Protein AF-A0A6I9VTS1-F1 (afdb_monomer)

Sequence (132 aa):
MRKPRCGVKDISSDLDKSPRKWAKNVLRVTEVAFEMWAANSSLTFEHDSMNPDIVISFRKGFHTFVDPRHRGSQICPSLLDGPGNVLAHAFLPSSEVSEVHVDNAEKWHIELTANPNDTIHLLHTLTHEITR

Foldseek 3Di:
DDAADAQDDDWDDDDDDDADDDDPLQVVLLVVLQVVVVVVDVDDDDDDPPADLEAEGEDAFWYFDDDPQDDDGSTDTTTDDAEGYHAWAWDDRDVGRIYIYGHPNAQEDSHPDDDDPRHDDVSVVSNVRVHD

pLDDT: mean 83.58, std 16.23, range [31.86, 96.88]

Structure (mmCIF, N/CA/C/O backbone):
data_AF-A0A6I9VTS1-F1
#
_entry.id   AF-A0A6I9VTS1-F1
#
loop_
_atom_site.group_PDB
_atom_site.id
_atom_site.type_symbol
_atom_site.label_atom_id
_atom_site.label_alt_id
_atom_site.label_comp_id
_atom_site.label_asym_id
_atom_site.label_entity_id
_atom_site.label_seq_id
_atom_site.pdbx_PDB_ins_code
_atom_site.Cartn_x
_atom_site.Cartn_y
_atom_site.Cartn_z
_atom_site.occupancy
_atom_site.B_iso_or_equiv
_atom_site.auth_seq_id
_atom_site.auth_comp_id
_atom_site.auth_asym_id
_atom_site.auth_atom_id
_atom_site.pdbx_PDB_model_num
ATOM 1 N N . MET A 1 1 ? -17.451 12.889 9.902 1.00 45.91 1 MET A N 1
ATOM 2 C CA . MET A 1 1 ? -16.086 12.674 9.362 1.00 45.91 1 MET A CA 1
ATOM 3 C C . MET A 1 1 ? -16.215 12.355 7.874 1.00 45.91 1 MET A C 1
ATOM 5 O O . MET A 1 1 ? -17.295 11.927 7.477 1.00 45.91 1 MET A O 1
ATOM 9 N N . ARG A 1 2 ? -15.192 12.597 7.042 1.00 61.47 2 ARG A N 1
ATOM 10 C CA . ARG A 1 2 ? -15.191 12.110 5.645 1.00 61.47 2 ARG A CA 1
ATOM 11 C C . ARG A 1 2 ? -14.849 10.612 5.635 1.00 61.47 2 ARG A C 1
ATOM 13 O O . ARG A 1 2 ? -14.257 10.132 6.597 1.00 61.47 2 ARG A O 1
ATOM 20 N N . LYS A 1 3 ? -15.264 9.874 4.599 1.00 73.12 3 LYS A N 1
ATOM 21 C CA . LYS A 1 3 ? -14.880 8.460 4.446 1.00 73.12 3 LYS A CA 1
ATOM 22 C C . LYS A 1 3 ? -13.412 8.362 3.988 1.00 73.12 3 LYS A C 1
ATOM 24 O O . LYS A 1 3 ? -13.035 9.178 3.145 1.00 73.12 3 LYS A O 1
ATOM 29 N N . PRO A 1 4 ? -12.640 7.374 4.476 1.00 77.38 4 PRO A N 1
ATOM 30 C CA . PRO A 1 4 ? -11.323 7.044 3.933 1.00 77.38 4 PRO A CA 1
ATOM 31 C C . PRO A 1 4 ? -11.345 6.762 2.428 1.00 77.38 4 PRO A C 1
ATOM 33 O O . PRO A 1 4 ? -12.362 6.301 1.896 1.00 77.38 4 PRO A O 1
ATOM 36 N N . ARG A 1 5 ? -10.229 7.028 1.739 1.00 80.81 5 ARG A N 1
ATOM 37 C CA . ARG A 1 5 ? -10.079 6.828 0.288 1.00 80.81 5 ARG A CA 1
ATOM 38 C C . ARG A 1 5 ? -8.633 6.523 -0.132 1.00 80.81 5 ARG A C 1
ATOM 40 O O . ARG A 1 5 ? -7.684 6.694 0.627 1.00 80.81 5 ARG A O 1
ATOM 47 N N . CYS A 1 6 ? -8.493 6.117 -1.393 1.00 75.19 6 CYS A N 1
ATOM 48 C CA . CYS A 1 6 ? -7.226 6.020 -2.119 1.00 75.19 6 CYS A CA 1
ATOM 49 C C . CYS A 1 6 ? -6.470 7.369 -2.146 1.00 75.19 6 CYS A C 1
ATOM 51 O O . CYS A 1 6 ? -7.063 8.451 -2.275 1.00 75.19 6 CYS A O 1
ATOM 53 N N . GLY A 1 7 ? -5.148 7.280 -2.038 1.00 61.50 7 GLY A N 1
ATOM 54 C CA . GLY A 1 7 ? -4.178 8.361 -1.886 1.00 61.50 7 GLY A CA 1
ATOM 55 C C . GLY A 1 7 ? -3.651 8.980 -3.167 1.00 61.50 7 GLY A C 1
ATOM 56 O O . GLY A 1 7 ? -2.880 9.929 -3.085 1.00 61.50 7 GLY A O 1
ATOM 57 N N . VAL A 1 8 ? -4.065 8.494 -4.340 1.00 64.12 8 VAL A N 1
ATOM 58 C CA . VAL A 1 8 ? -3.702 9.128 -5.615 1.00 64.12 8 VAL A CA 1
ATOM 59 C C . VAL A 1 8 ? -4.177 10.589 -5.607 1.00 64.12 8 VAL A C 1
ATOM 61 O O . VAL A 1 8 ? -5.370 10.870 -5.421 1.00 64.12 8 VAL A O 1
ATOM 64 N N . LYS A 1 9 ? -3.213 11.506 -5.752 1.00 54.78 9 LYS A N 1
ATOM 65 C CA . LYS A 1 9 ? -3.362 12.965 -5.663 1.00 54.78 9 LYS A CA 1
ATOM 66 C C . LYS A 1 9 ? -2.895 13.649 -6.938 1.00 54.78 9 LYS A C 1
ATOM 68 O O . LYS A 1 9 ? -1.889 13.261 -7.526 1.00 54.78 9 LYS A O 1
ATOM 73 N N . ASP A 1 10 ? -3.511 14.787 -7.213 1.00 35.22 10 ASP A N 1
ATOM 74 C CA . ASP A 1 10 ? -2.900 15.847 -8.001 1.00 35.22 10 ASP A CA 1
ATOM 75 C C . ASP A 1 10 ? -1.892 16.637 -7.118 1.00 35.22 10 ASP A C 1
ATOM 77 O O . ASP A 1 10 ? -2.271 17.599 -6.457 1.00 35.22 10 ASP A O 1
ATOM 81 N N . ILE A 1 11 ? -0.608 16.227 -7.141 1.00 34.09 11 ILE A N 1
ATOM 82 C CA . ILE A 1 11 ? 0.621 17.035 -6.866 1.00 34.09 11 ILE A CA 1
ATOM 83 C C . ILE A 1 11 ? 1.050 17.340 -5.377 1.00 34.09 11 ILE A C 1
ATOM 85 O O . ILE A 1 11 ? 0.328 17.997 -4.634 1.00 34.09 11 ILE A O 1
ATOM 89 N N . SER A 1 12 ? 2.317 16.989 -5.019 1.00 31.86 12 SER A N 1
ATOM 90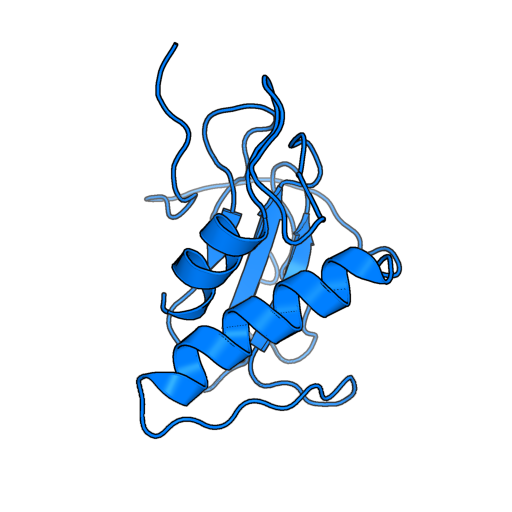 C CA . SER A 1 12 ? 3.222 17.457 -3.898 1.00 31.86 12 SER A CA 1
ATOM 91 C C . SER A 1 12 ? 2.941 17.113 -2.399 1.00 31.86 12 SER A C 1
ATOM 93 O O . SER A 1 12 ? 1.784 16.935 -2.027 1.00 31.86 12 SER A O 1
ATOM 95 N N . SER A 1 13 ? 3.899 17.152 -1.426 1.00 35.72 13 SER A N 1
ATOM 96 C CA . SER A 1 13 ? 5.350 16.762 -1.311 1.00 35.72 13 SER A CA 1
ATOM 97 C C . SER A 1 13 ? 5.898 16.795 0.174 1.00 35.72 13 SER A C 1
ATOM 99 O O . SER A 1 13 ? 5.212 17.312 1.051 1.00 35.72 13 SER A O 1
ATOM 101 N N . ASP A 1 14 ? 7.110 16.234 0.423 1.00 41.28 14 ASP A N 1
ATOM 102 C CA . ASP A 1 14 ? 8.106 16.313 1.553 1.00 41.28 14 ASP A CA 1
ATOM 103 C C . ASP A 1 14 ? 7.869 15.678 2.978 1.00 41.28 14 ASP A C 1
ATOM 105 O O . ASP A 1 14 ? 6.792 15.840 3.543 1.00 41.28 14 ASP A O 1
ATOM 109 N N . LEU A 1 15 ? 8.810 14.990 3.702 1.00 42.59 15 LEU A N 1
ATOM 110 C CA . LEU A 1 15 ? 10.075 14.257 3.354 1.00 42.59 15 LEU A CA 1
ATOM 111 C C . LEU A 1 15 ? 10.633 13.219 4.431 1.00 42.59 15 LEU A C 1
ATOM 113 O O . LEU A 1 15 ? 11.421 13.651 5.268 1.00 42.59 15 LEU A O 1
ATOM 117 N N . ASP A 1 16 ? 10.371 11.874 4.418 1.00 42.38 16 ASP A N 1
ATOM 118 C CA . ASP A 1 16 ? 11.207 10.836 5.152 1.00 42.38 16 ASP A CA 1
ATOM 119 C C . ASP A 1 16 ? 11.099 9.323 4.694 1.00 42.38 16 ASP A C 1
ATOM 121 O O . ASP A 1 16 ? 10.743 9.031 3.556 1.00 42.38 16 ASP A O 1
ATOM 125 N N . LYS A 1 17 ? 11.521 8.331 5.513 1.00 42.50 17 LYS A N 1
ATOM 126 C CA . LYS A 1 17 ? 11.774 6.888 5.203 1.00 42.50 17 LYS A CA 1
ATOM 127 C C . LYS A 1 17 ? 11.155 5.976 6.312 1.00 42.50 17 LYS A C 1
ATOM 129 O O . LYS A 1 17 ? 10.349 6.456 7.096 1.00 42.50 17 LYS A O 1
ATOM 134 N N . SER A 1 18 ? 11.372 4.660 6.507 1.00 41.78 18 SER A N 1
ATOM 135 C CA . SER A 1 18 ? 12.190 3.571 5.918 1.00 41.78 18 SER A CA 1
ATOM 136 C C . SER A 1 18 ? 11.538 2.186 6.256 1.00 41.78 18 SER A C 1
ATOM 138 O O . SER A 1 18 ? 10.734 2.149 7.195 1.00 41.78 18 SER A O 1
ATOM 140 N N . PRO A 1 19 ? 11.816 1.046 5.570 1.00 45.59 19 PRO A N 1
ATOM 141 C CA . PRO A 1 19 ? 11.043 -0.204 5.737 1.00 45.59 19 PRO A CA 1
ATOM 142 C C . PRO A 1 19 ? 11.329 -1.014 7.020 1.00 45.59 19 PRO A C 1
ATOM 144 O O . PRO A 1 19 ? 12.440 -1.012 7.546 1.00 45.59 19 PRO A O 1
ATOM 147 N N . ARG A 1 20 ? 10.337 -1.794 7.481 1.00 52.50 20 ARG A N 1
ATOM 148 C CA . ARG A 1 20 ? 10.481 -2.838 8.522 1.00 52.50 20 ARG A CA 1
ATOM 149 C C . ARG A 1 20 ? 10.042 -4.200 7.977 1.00 52.50 20 ARG A C 1
ATOM 151 O O . ARG A 1 20 ? 9.273 -4.267 7.023 1.00 52.50 20 ARG A O 1
ATOM 158 N N . LYS A 1 21 ? 10.508 -5.285 8.604 1.00 53.38 21 LYS A N 1
ATOM 159 C CA . LYS A 1 21 ? 10.127 -6.663 8.249 1.00 53.38 21 LYS A CA 1
ATOM 160 C C . LYS A 1 21 ? 8.624 -6.887 8.467 1.00 53.38 21 LYS A C 1
ATOM 162 O O . LYS A 1 21 ? 8.101 -6.540 9.523 1.00 53.38 21 LYS A O 1
ATOM 167 N N . TRP A 1 22 ? 7.960 -7.483 7.479 1.00 59.34 22 TRP A N 1
ATOM 168 C CA . TRP A 1 22 ? 6.521 -7.751 7.494 1.00 59.34 22 TRP A CA 1
ATOM 169 C C . TRP A 1 22 ? 6.149 -8.799 8.555 1.00 59.34 22 TRP A C 1
ATOM 171 O O . TRP A 1 22 ? 6.891 -9.758 8.786 1.00 59.34 22 TRP A O 1
ATOM 181 N N . ALA A 1 23 ? 4.988 -8.631 9.195 1.00 73.44 23 ALA A N 1
ATOM 182 C CA . ALA A 1 23 ? 4.405 -9.656 10.059 1.00 73.44 23 ALA A CA 1
ATOM 183 C C . ALA A 1 23 ? 3.655 -10.705 9.214 1.00 73.44 23 ALA A C 1
ATOM 185 O O . ALA A 1 23 ? 3.101 -10.381 8.166 1.00 73.44 23 ALA A O 1
ATOM 186 N N . LYS A 1 24 ? 3.633 -11.967 9.670 1.00 73.44 24 LYS A N 1
ATOM 187 C CA . LYS A 1 24 ? 3.145 -13.118 8.878 1.00 73.44 24 LYS A CA 1
ATOM 188 C C . LYS A 1 24 ? 1.732 -12.930 8.317 1.00 73.44 24 LYS A C 1
ATOM 190 O O . LYS A 1 24 ? 1.502 -13.207 7.148 1.00 73.44 24 LYS A O 1
ATOM 195 N N . ASN A 1 25 ? 0.811 -12.431 9.136 1.00 83.00 25 ASN A N 1
ATOM 196 C CA . ASN A 1 25 ? -0.600 -12.290 8.766 1.00 83.00 25 ASN A CA 1
ATOM 197 C C . ASN A 1 25 ? -0.769 -11.249 7.644 1.00 83.00 25 ASN A C 1
ATOM 199 O O . ASN A 1 25 ? -1.602 -11.412 6.762 1.00 83.00 25 ASN A O 1
ATOM 203 N N . VAL A 1 26 ? 0.113 -10.245 7.607 1.00 86.88 26 VAL 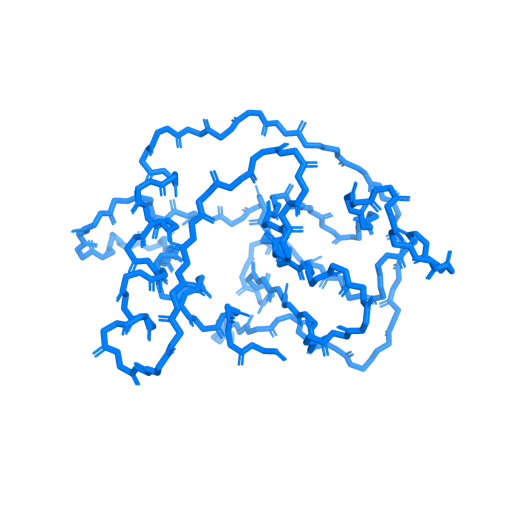A N 1
ATOM 204 C CA . VAL A 1 26 ? 0.161 -9.216 6.561 1.00 86.88 26 VAL A CA 1
ATOM 205 C C . VAL A 1 26 ? 0.594 -9.812 5.219 1.00 86.88 26 VAL A C 1
ATOM 207 O O . VAL A 1 26 ? -0.040 -9.523 4.211 1.00 86.88 26 VAL A O 1
ATOM 210 N N . LEU A 1 27 ? 1.600 -10.701 5.209 1.00 88.75 27 LEU A N 1
ATOM 211 C CA . LEU A 1 27 ? 1.967 -11.463 4.005 1.00 88.75 27 LEU A CA 1
ATOM 212 C C . LEU A 1 27 ? 0.788 -12.317 3.523 1.00 88.75 27 LEU A C 1
ATOM 214 O O . LEU A 1 27 ? 0.447 -12.258 2.347 1.00 88.75 27 LEU A O 1
ATOM 218 N N . ARG A 1 28 ? 0.091 -13.022 4.428 1.00 92.56 28 ARG A N 1
ATOM 219 C CA . ARG A 1 28 ? -1.071 -13.840 4.041 1.00 92.56 28 ARG A CA 1
ATOM 220 C C . ARG A 1 28 ? -2.253 -13.007 3.523 1.00 92.56 28 ARG A C 1
ATOM 222 O O . ARG A 1 28 ? -2.982 -13.465 2.648 1.00 92.56 28 ARG A O 1
ATOM 229 N N . VAL A 1 29 ? -2.439 -11.783 4.017 1.00 94.56 29 VAL A N 1
ATOM 230 C CA . VAL A 1 29 ? -3.415 -10.826 3.465 1.00 94.56 29 VAL A CA 1
ATOM 231 C C . VAL A 1 29 ? -3.005 -10.353 2.066 1.00 94.56 29 VAL A C 1
ATOM 233 O O . VAL A 1 29 ? -3.860 -10.286 1.186 1.00 94.56 29 VAL A O 1
ATOM 236 N N . THR A 1 30 ? -1.719 -10.078 1.831 1.00 93.94 30 THR A N 1
ATOM 237 C CA . THR A 1 30 ? -1.187 -9.755 0.497 1.00 93.94 30 THR A CA 1
ATOM 238 C C . THR A 1 30 ? -1.347 -10.920 -0.483 1.00 93.94 30 THR A C 1
ATOM 240 O O . THR A 1 30 ? -1.822 -10.702 -1.593 1.00 93.94 30 THR A O 1
ATOM 243 N N . GLU A 1 31 ? -1.025 -12.150 -0.072 1.00 95.00 31 GLU A N 1
ATOM 244 C CA . GLU A 1 31 ? -1.246 -13.369 -0.866 1.00 95.00 31 GLU A CA 1
ATOM 245 C C . GLU A 1 31 ? -2.709 -13.471 -1.313 1.00 95.00 31 GLU A C 1
ATOM 247 O O . GLU A 1 31 ? -2.972 -13.560 -2.508 1.00 95.00 31 GLU A O 1
ATOM 252 N N . VAL A 1 32 ? -3.672 -13.358 -0.388 1.00 96.69 32 VAL A N 1
ATOM 253 C CA . VAL A 1 32 ? -5.107 -13.432 -0.724 1.00 96.69 32 VAL A CA 1
ATOM 254 C C . VAL A 1 32 ? -5.557 -12.279 -1.634 1.00 96.69 32 VAL A C 1
ATOM 256 O O . VAL A 1 32 ? -6.401 -12.486 -2.506 1.00 96.69 32 VAL A O 1
ATOM 259 N N . ALA A 1 33 ? -4.980 -11.080 -1.495 1.00 96.38 33 ALA A N 1
ATOM 260 C CA . ALA A 1 33 ? -5.273 -9.961 -2.392 1.00 96.38 33 ALA A CA 1
ATOM 261 C C . ALA A 1 33 ? -4.844 -10.247 -3.846 1.00 96.38 33 ALA A C 1
ATOM 263 O O . ALA A 1 33 ? -5.568 -9.886 -4.774 1.00 96.38 33 ALA A O 1
ATOM 264 N N . PHE A 1 34 ? -3.716 -10.939 -4.048 1.00 96.25 34 PHE A N 1
ATOM 265 C CA . PHE A 1 34 ? -3.269 -11.406 -5.365 1.00 96.25 34 PHE A CA 1
ATOM 266 C C . PHE A 1 34 ? -4.022 -12.659 -5.848 1.00 96.25 34 PHE A C 1
ATOM 268 O O . PHE A 1 34 ? -4.371 -12.728 -7.027 1.00 96.25 34 PHE A O 1
ATOM 275 N N . GLU A 1 35 ? -4.345 -13.615 -4.965 1.00 96.50 35 GLU A N 1
ATOM 276 C CA . GLU A 1 35 ? -5.186 -14.788 -5.277 1.00 96.50 35 GLU A CA 1
ATOM 277 C C . GLU A 1 35 ? -6.541 -14.351 -5.867 1.00 96.50 35 GLU A C 1
ATOM 279 O O . GLU A 1 35 ? -6.996 -14.920 -6.861 1.00 96.50 35 GLU A O 1
ATOM 284 N N . MET A 1 36 ? -7.157 -13.295 -5.315 1.00 95.75 36 MET A N 1
ATOM 285 C CA . MET A 1 36 ? -8.399 -12.710 -5.842 1.00 95.75 36 MET A CA 1
ATOM 286 C C . MET A 1 36 ? -8.263 -12.210 -7.287 1.00 95.75 36 MET A C 1
ATOM 288 O O . MET A 1 36 ? -9.184 -12.406 -8.082 1.00 95.75 36 MET A O 1
ATOM 292 N N . TRP A 1 37 ? -7.136 -11.592 -7.647 1.00 95.38 37 TRP A N 1
ATOM 293 C CA . TRP A 1 37 ? -6.909 -11.089 -9.004 1.00 95.38 37 TRP A CA 1
ATOM 294 C C . TRP A 1 37 ? -6.518 -12.190 -9.989 1.00 95.38 37 TRP A C 1
ATOM 296 O O . TRP A 1 37 ? -7.018 -12.190 -11.115 1.00 95.38 37 TRP A O 1
ATOM 306 N N . ALA A 1 38 ? -5.710 -13.168 -9.573 1.00 96.19 38 ALA A N 1
ATOM 307 C CA . ALA A 1 38 ? -5.397 -14.339 -10.392 1.00 96.19 38 ALA A CA 1
ATOM 308 C C . ALA A 1 38 ? -6.660 -15.155 -10.723 1.00 96.19 38 ALA A C 1
ATOM 310 O O . ALA A 1 38 ? -6.864 -15.552 -11.866 1.00 96.19 38 ALA A O 1
ATOM 311 N N . ALA A 1 39 ? -7.565 -15.334 -9.754 1.00 96.88 39 ALA A N 1
ATOM 312 C CA . ALA A 1 39 ? -8.820 -16.063 -9.951 1.00 96.88 39 ALA A CA 1
ATOM 313 C C . ALA A 1 39 ? -9.822 -15.374 -10.905 1.00 96.88 39 ALA A C 1
ATOM 315 O O . ALA A 1 39 ? -10.781 -16.012 -11.336 1.00 96.88 39 ALA A O 1
ATOM 316 N N . ASN A 1 40 ? -9.626 -14.088 -11.226 1.00 96.12 40 ASN A N 1
ATOM 317 C CA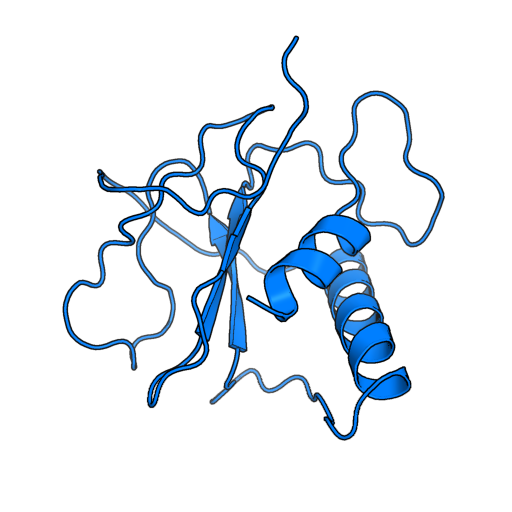 . ASN A 1 40 ? -10.546 -13.278 -12.036 1.00 96.12 40 ASN A CA 1
ATOM 318 C C . ASN A 1 40 ? -9.871 -12.634 -13.266 1.00 96.12 40 ASN A C 1
ATOM 320 O O . ASN A 1 40 ? -10.420 -11.708 -13.863 1.00 96.12 40 ASN A O 1
ATOM 324 N N . SER A 1 41 ? -8.684 -13.102 -13.660 1.00 94.38 41 SER A N 1
ATOM 325 C CA . SER A 1 41 ? -7.941 -12.591 -14.818 1.00 94.38 41 SER A CA 1
ATOM 326 C C . SER A 1 41 ? -7.109 -13.698 -15.480 1.00 94.38 41 SER A C 1
ATOM 328 O O . SER A 1 41 ? -7.203 -14.864 -15.111 1.00 94.38 41 SER A O 1
ATOM 330 N N . SER A 1 42 ? -6.291 -13.343 -16.474 1.00 95.75 42 SER A N 1
ATOM 331 C CA . SER A 1 42 ? -5.265 -14.228 -17.039 1.00 95.75 42 SER A CA 1
ATOM 332 C C . SER A 1 42 ? -3.875 -14.002 -16.424 1.00 95.75 42 SER A C 1
ATOM 334 O O . SER A 1 42 ? -2.876 -14.360 -17.046 1.00 95.75 42 SER A O 1
ATOM 336 N N . LEU A 1 43 ? -3.791 -13.338 -15.265 1.00 93.69 43 LEU A N 1
ATOM 337 C CA . LEU A 1 43 ? -2.533 -13.017 -14.591 1.00 93.69 43 LEU A CA 1
ATOM 338 C C . LEU A 1 43 ? -2.169 -14.083 -13.554 1.00 93.69 43 LEU A C 1
ATOM 340 O O . LEU A 1 43 ? -3.027 -14.636 -12.869 1.00 93.69 43 LEU A O 1
ATOM 344 N N . THR A 1 44 ? -0.870 -14.314 -13.398 1.00 95.00 44 THR A N 1
ATOM 345 C CA . THR A 1 44 ? -0.281 -15.107 -12.316 1.00 95.00 44 THR A CA 1
ATOM 346 C C . THR A 1 44 ? 0.592 -14.204 -11.459 1.00 95.00 44 THR A C 1
ATOM 348 O O . THR A 1 44 ? 1.308 -13.366 -12.001 1.00 95.00 44 THR A O 1
ATOM 351 N N . PHE A 1 45 ? 0.575 -14.403 -10.143 1.00 94.56 45 PHE A N 1
ATOM 352 C CA . PHE A 1 45 ? 1.406 -13.654 -9.202 1.00 94.56 45 PHE A CA 1
ATOM 353 C C . PHE A 1 45 ? 2.244 -14.618 -8.366 1.00 94.56 45 PHE A C 1
ATOM 355 O O . PHE A 1 45 ? 1.732 -15.628 -7.883 1.00 94.56 45 PHE A O 1
ATOM 362 N N . GLU A 1 46 ? 3.514 -14.282 -8.164 1.00 94.12 46 GLU A N 1
ATOM 363 C CA . GLU A 1 46 ? 4.418 -14.974 -7.248 1.00 94.12 46 GLU A CA 1
ATOM 364 C C . GLU A 1 46 ? 5.179 -13.964 -6.380 1.00 94.12 46 GLU A C 1
ATOM 366 O O . GLU A 1 46 ? 5.307 -12.790 -6.726 1.00 94.12 46 GLU A O 1
ATOM 371 N N . HIS A 1 47 ? 5.656 -14.409 -5.217 1.00 90.75 47 HIS A N 1
ATOM 372 C CA . HIS A 1 47 ? 6.417 -13.571 -4.295 1.00 90.75 47 HIS A CA 1
ATOM 373 C C . HIS A 1 47 ? 7.923 -13.755 -4.540 1.00 90.75 47 HIS A C 1
ATOM 375 O O . HIS A 1 47 ? 8.544 -14.663 -3.976 1.00 90.75 47 HIS A O 1
ATOM 381 N N . ASP A 1 48 ? 8.522 -12.858 -5.327 1.00 88.75 48 ASP A N 1
ATOM 382 C CA . ASP A 1 48 ? 9.978 -12.691 -5.381 1.00 88.75 48 ASP A CA 1
ATOM 383 C C . ASP A 1 48 ? 10.438 -11.569 -4.431 1.00 88.75 48 ASP A C 1
ATOM 385 O O . ASP A 1 48 ? 9.884 -10.472 -4.403 1.00 88.75 48 ASP A O 1
ATOM 389 N N . SER A 1 49 ? 11.486 -11.842 -3.654 1.00 83.88 49 SER A N 1
ATOM 390 C CA . SER A 1 49 ? 12.164 -10.864 -2.794 1.00 83.88 49 SER A CA 1
ATOM 391 C C . SER A 1 49 ? 13.413 -10.237 -3.428 1.00 83.88 49 SER A C 1
ATOM 393 O O . SER A 1 49 ? 14.057 -9.412 -2.782 1.00 83.88 49 SER A O 1
ATOM 395 N N . MET A 1 50 ? 13.797 -10.659 -4.637 1.00 84.31 50 MET A N 1
ATOM 396 C CA . MET A 1 50 ? 15.009 -10.223 -5.338 1.00 84.31 50 MET A CA 1
ATOM 397 C C . MET A 1 50 ? 14.718 -9.223 -6.465 1.00 84.31 50 MET A C 1
ATOM 399 O O . MET A 1 50 ? 15.345 -8.168 -6.506 1.00 84.31 50 MET A O 1
ATOM 403 N N . ASN A 1 51 ? 13.785 -9.535 -7.370 1.00 87.25 51 ASN A N 1
ATOM 404 C CA . ASN A 1 51 ? 13.468 -8.745 -8.565 1.00 87.25 51 ASN A CA 1
ATOM 405 C C . ASN A 1 51 ? 11.949 -8.548 -8.809 1.00 87.25 51 ASN A C 1
ATOM 407 O O . ASN A 1 51 ? 11.540 -8.587 -9.968 1.00 87.25 51 ASN A O 1
ATOM 411 N N . PRO A 1 52 ? 11.101 -8.297 -7.790 1.00 90.25 52 PRO A N 1
ATOM 412 C CA . PRO A 1 52 ? 9.648 -8.187 -7.973 1.00 90.25 52 PRO A CA 1
ATOM 413 C C . PRO A 1 52 ? 9.239 -7.123 -9.004 1.00 90.25 52 PRO A C 1
ATOM 415 O O . PRO A 1 52 ? 9.868 -6.065 -9.083 1.00 90.25 52 PRO A O 1
ATOM 418 N N . ASP A 1 53 ? 8.143 -7.364 -9.727 1.00 90.44 53 ASP A N 1
ATOM 419 C CA . ASP A 1 53 ? 7.497 -6.363 -10.596 1.00 90.44 53 ASP A CA 1
ATOM 420 C C . ASP A 1 53 ? 6.650 -5.350 -9.803 1.00 90.44 53 ASP A C 1
ATOM 422 O O . ASP A 1 53 ? 6.460 -4.212 -10.239 1.00 90.44 53 ASP A O 1
ATOM 426 N N . ILE A 1 54 ? 6.151 -5.759 -8.628 1.00 91.25 54 ILE A N 1
ATOM 427 C CA . ILE A 1 54 ? 5.323 -4.948 -7.725 1.00 91.25 54 ILE A CA 1
ATOM 428 C C . ILE A 1 54 ? 5.942 -4.962 -6.322 1.00 91.25 54 ILE A C 1
ATOM 430 O O . ILE A 1 54 ? 5.986 -6.003 -5.665 1.00 91.25 54 ILE A O 1
ATOM 434 N N . VAL A 1 55 ? 6.377 -3.801 -5.828 1.00 91.00 55 VAL A N 1
ATOM 435 C CA . VAL A 1 55 ? 6.889 -3.634 -4.459 1.00 91.00 55 VAL A CA 1
ATOM 436 C C . VAL A 1 55 ? 5.827 -2.978 -3.582 1.00 91.00 55 VAL A C 1
ATOM 438 O O . VAL A 1 55 ? 5.476 -1.814 -3.756 1.00 91.00 55 VAL A O 1
ATOM 441 N N . ILE A 1 56 ? 5.330 -3.715 -2.588 1.00 91.75 56 ILE A N 1
ATOM 442 C CA . ILE A 1 56 ? 4.411 -3.173 -1.579 1.00 91.75 56 ILE A CA 1
ATOM 443 C C . ILE A 1 56 ? 5.219 -2.723 -0.357 1.00 91.75 56 ILE A C 1
ATOM 445 O O . ILE A 1 56 ? 6.083 -3.455 0.133 1.00 91.75 56 ILE A O 1
ATOM 449 N N . SER A 1 57 ? 4.943 -1.531 0.180 1.00 91.62 57 SER A N 1
ATOM 450 C CA . SER A 1 57 ? 5.615 -1.035 1.383 1.00 91.62 57 SER A CA 1
ATOM 451 C C . SER A 1 57 ? 4.736 -0.202 2.313 1.00 91.62 57 SER A C 1
ATOM 453 O O . SER A 1 57 ? 3.857 0.554 1.905 1.00 91.62 57 SER A O 1
ATOM 455 N N . PHE A 1 58 ? 5.026 -0.320 3.609 1.00 90.56 58 PHE A N 1
ATOM 456 C CA . PHE A 1 58 ? 4.434 0.505 4.654 1.00 90.56 58 PHE A CA 1
ATOM 457 C C . PHE A 1 58 ? 5.248 1.787 4.838 1.00 90.56 58 PHE A C 1
ATOM 459 O O . PHE A 1 58 ? 6.410 1.754 5.258 1.00 90.56 58 PHE A O 1
ATOM 466 N N . ARG A 1 59 ? 4.620 2.923 4.542 1.00 91.94 59 ARG A N 1
ATOM 467 C CA . ARG A 1 59 ? 5.193 4.275 4.586 1.00 91.94 59 ARG A CA 1
ATOM 468 C C . ARG A 1 59 ? 4.369 5.167 5.530 1.00 91.94 59 ARG A C 1
ATOM 470 O O . ARG A 1 59 ? 3.417 4.693 6.133 1.00 91.94 59 ARG A O 1
ATOM 477 N N . LYS A 1 60 ? 4.758 6.425 5.737 1.00 89.81 60 LYS A N 1
ATOM 478 C CA . LYS A 1 60 ? 3.996 7.440 6.499 1.00 89.81 60 LYS A CA 1
ATOM 479 C C . LYS A 1 60 ? 4.252 8.799 5.869 1.00 89.81 60 LYS A C 1
ATOM 481 O O . LYS A 1 60 ? 5.348 8.988 5.351 1.00 89.81 60 LYS A O 1
ATOM 486 N N . GLY A 1 61 ? 3.305 9.734 5.954 1.00 90.94 61 GLY A N 1
ATOM 487 C CA . GLY A 1 61 ? 3.504 11.089 5.430 1.00 90.94 61 GLY A CA 1
ATOM 488 C C . GLY A 1 61 ? 3.943 11.073 3.961 1.00 90.94 61 GLY A C 1
ATOM 489 O O . GLY A 1 61 ? 3.504 10.238 3.161 1.00 90.94 61 GLY A O 1
ATOM 490 N N . PHE A 1 62 ? 4.906 11.927 3.626 1.00 90.19 62 PHE A N 1
ATOM 491 C CA . PHE A 1 62 ? 5.758 11.693 2.465 1.00 90.19 62 PHE A CA 1
ATOM 492 C C . PHE A 1 62 ? 6.808 10.625 2.737 1.00 90.19 62 PHE A C 1
ATOM 494 O O . PHE A 1 62 ? 7.384 10.527 3.820 1.00 90.19 62 PHE A O 1
ATOM 501 N N . HIS A 1 63 ? 7.156 9.924 1.673 1.00 90.81 63 HIS A N 1
ATOM 502 C CA . HIS A 1 63 ? 8.106 8.836 1.665 1.00 90.81 63 HIS A CA 1
ATOM 503 C C . HIS A 1 63 ? 8.892 8.840 0.352 1.00 90.81 63 HIS A C 1
ATOM 505 O O . HIS A 1 63 ? 8.480 9.447 -0.637 1.00 90.81 63 HIS A O 1
ATOM 511 N N . THR A 1 64 ? 10.019 8.138 0.317 1.00 91.19 64 THR A N 1
ATOM 512 C CA . THR A 1 64 ? 10.654 7.789 -0.958 1.00 91.19 64 THR A CA 1
ATOM 513 C C . THR A 1 64 ? 9.956 6.587 -1.600 1.00 91.19 64 THR A C 1
ATOM 515 O O . THR A 1 64 ? 9.281 5.809 -0.914 1.00 91.19 64 THR A O 1
ATOM 518 N N . PHE A 1 65 ? 10.204 6.376 -2.888 1.00 88.75 65 PHE A N 1
ATOM 519 C CA . PHE A 1 65 ? 10.146 5.041 -3.488 1.00 88.75 65 PHE A CA 1
ATOM 520 C C . PHE A 1 65 ? 11.114 4.082 -2.757 1.00 88.75 65 PHE A C 1
ATOM 522 O O . PHE A 1 65 ? 11.974 4.508 -1.968 1.00 88.75 65 PHE A O 1
ATOM 529 N N . VAL A 1 66 ? 10.888 2.780 -2.880 1.00 86.94 66 VAL A N 1
ATOM 530 C CA . VAL A 1 66 ? 11.630 1.711 -2.196 1.00 86.94 66 VAL A CA 1
ATOM 531 C C . VAL A 1 66 ? 12.658 1.089 -3.126 1.00 86.94 66 VAL A C 1
ATOM 533 O O . VAL A 1 66 ? 13.755 0.757 -2.673 1.00 86.94 66 VAL A O 1
ATOM 536 N N . ASP A 1 67 ? 12.296 0.891 -4.392 1.00 86.44 67 ASP A N 1
ATOM 537 C CA . ASP A 1 67 ? 13.075 0.077 -5.306 1.00 86.44 67 ASP A CA 1
ATOM 538 C C . ASP A 1 67 ? 14.267 0.865 -5.884 1.00 86.44 67 ASP A C 1
ATOM 540 O O . ASP A 1 67 ? 14.091 1.939 -6.472 1.00 86.44 67 ASP A O 1
ATOM 544 N N . PRO A 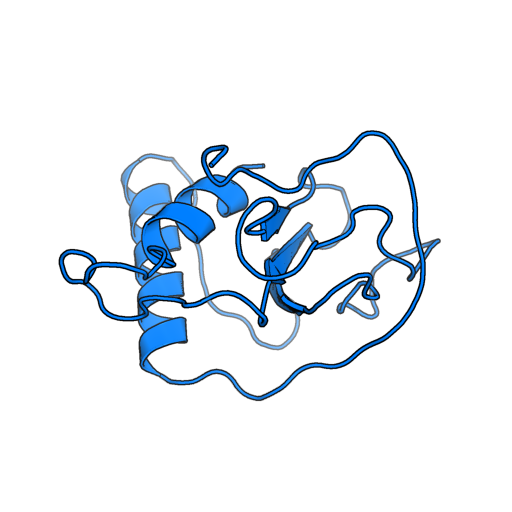1 68 ? 15.508 0.351 -5.765 1.00 83.50 68 PRO A N 1
ATOM 545 C CA . PRO A 1 68 ? 16.689 1.024 -6.302 1.00 83.50 68 PRO A CA 1
ATOM 546 C C . PRO A 1 68 ? 16.713 1.085 -7.839 1.00 83.50 68 PRO A C 1
ATOM 548 O O . PRO A 1 68 ? 17.548 1.798 -8.395 1.00 83.50 68 PRO A O 1
ATOM 551 N N . ARG A 1 69 ? 15.826 0.354 -8.533 1.00 84.94 69 ARG A N 1
ATOM 552 C CA . ARG A 1 69 ? 15.648 0.401 -9.993 1.00 84.94 69 ARG A CA 1
ATOM 553 C C . ARG A 1 69 ? 14.807 1.601 -10.450 1.00 84.94 69 ARG A C 1
ATOM 555 O O . ARG A 1 69 ? 14.884 1.935 -11.628 1.00 84.94 69 ARG A O 1
ATOM 562 N N . HIS A 1 70 ? 14.047 2.250 -9.558 1.00 81.81 70 HIS A N 1
ATOM 563 C CA . HIS A 1 70 ? 13.198 3.404 -9.886 1.00 81.81 70 HIS A CA 1
ATOM 564 C C . HIS A 1 70 ? 14.032 4.609 -10.358 1.00 81.81 70 HIS A C 1
ATOM 566 O O . HIS A 1 70 ? 14.902 5.106 -9.628 1.00 81.81 70 HIS A O 1
ATOM 572 N N . ARG A 1 71 ? 13.764 5.113 -11.569 1.00 80.44 71 ARG A N 1
ATOM 573 C CA . ARG A 1 71 ? 14.547 6.185 -12.204 1.00 80.44 71 ARG A CA 1
ATOM 574 C C . ARG A 1 71 ? 13.881 7.553 -12.078 1.00 80.44 71 ARG A C 1
ATOM 576 O O . ARG A 1 71 ? 12.678 7.722 -12.225 1.00 80.44 71 ARG A O 1
ATOM 583 N N . GLY A 1 72 ? 14.714 8.574 -11.879 1.00 82.69 72 GLY A N 1
ATOM 584 C CA . GLY A 1 72 ? 14.272 9.956 -11.712 1.00 82.69 72 GLY A CA 1
ATOM 585 C C . GLY A 1 72 ? 14.080 10.320 -10.242 1.00 82.69 72 GLY A C 1
ATOM 586 O O . GLY A 1 72 ? 15.008 10.200 -9.441 1.00 82.69 72 GLY A O 1
ATOM 587 N N . SER A 1 73 ? 12.899 10.828 -9.894 1.00 85.69 73 SER A N 1
ATOM 588 C CA . SER A 1 73 ? 12.611 11.326 -8.548 1.00 85.69 73 SER A CA 1
ATOM 589 C C . SER A 1 73 ? 12.350 10.179 -7.573 1.00 85.69 73 SER A C 1
ATOM 591 O O . SER A 1 73 ? 11.221 9.738 -7.419 1.00 85.69 73 SER A O 1
ATOM 593 N N . GLN A 1 74 ? 13.371 9.787 -6.808 1.00 87.69 74 GLN A N 1
ATOM 594 C CA . GLN A 1 74 ? 13.233 8.884 -5.649 1.00 87.69 74 GLN A CA 1
ATOM 595 C C . GLN A 1 74 ? 12.241 9.399 -4.580 1.00 87.69 74 GLN A C 1
ATOM 597 O O . GLN A 1 74 ? 11.809 8.657 -3.702 1.00 87.69 74 GLN A O 1
ATOM 602 N N . ILE A 1 75 ? 11.867 10.673 -4.658 1.00 90.06 75 ILE A N 1
ATOM 603 C CA . ILE A 1 75 ? 10.801 11.332 -3.907 1.00 90.06 75 ILE A CA 1
ATOM 604 C C . ILE A 1 75 ? 9.426 10.923 -4.475 1.00 90.06 75 ILE A C 1
ATOM 606 O O . ILE A 1 75 ? 9.145 11.190 -5.645 1.00 90.06 75 ILE A O 1
ATOM 610 N N . CYS A 1 76 ? 8.557 10.317 -3.652 1.00 88.56 76 CYS A N 1
ATOM 611 C CA . CYS A 1 76 ? 7.189 9.978 -4.060 1.00 88.56 76 CYS A CA 1
ATOM 612 C C . CYS A 1 76 ? 6.301 11.240 -4.070 1.00 88.56 76 CYS A C 1
ATOM 614 O O . CYS A 1 76 ? 6.250 11.952 -3.065 1.00 88.56 76 CYS A O 1
ATOM 616 N N . PRO A 1 77 ? 5.562 11.532 -5.159 1.00 88.75 77 PRO A N 1
ATOM 617 C CA . PRO A 1 77 ? 4.751 12.749 -5.260 1.00 88.75 77 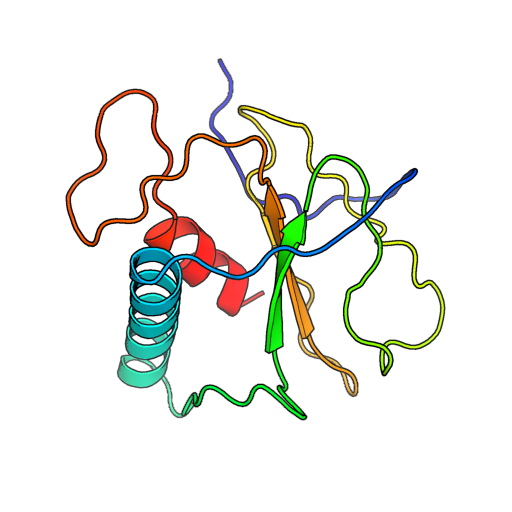PRO A CA 1
ATOM 618 C C . PRO A 1 77 ? 3.455 12.706 -4.432 1.00 88.75 77 PRO A C 1
ATOM 620 O O . PRO A 1 77 ? 2.871 13.755 -4.162 1.00 88.75 77 PRO A O 1
ATOM 623 N N . SER A 1 78 ? 2.997 11.514 -4.041 1.00 89.00 78 SER A N 1
ATOM 624 C CA . SER A 1 78 ? 1.733 11.298 -3.329 1.00 89.00 78 SER A CA 1
ATOM 625 C C . SER A 1 78 ? 1.973 11.176 -1.822 1.00 89.00 78 SER A C 1
ATOM 627 O O . SER A 1 78 ? 2.759 10.340 -1.376 1.00 89.00 78 SER A O 1
ATOM 629 N N . LEU A 1 79 ? 1.284 12.001 -1.029 1.00 90.38 79 LEU A N 1
ATOM 630 C CA . LEU A 1 79 ? 1.373 11.990 0.435 1.00 90.38 79 LEU A CA 1
ATOM 631 C C . LEU A 1 79 ? 0.301 11.114 1.073 1.00 90.38 79 LEU A C 1
ATOM 633 O O . LEU A 1 79 ? -0.888 11.298 0.797 1.00 90.38 79 LEU A O 1
ATOM 637 N N . LEU A 1 80 ? 0.730 10.296 2.028 1.00 91.62 80 LEU A N 1
ATOM 638 C CA . LEU A 1 80 ? -0.124 9.670 3.032 1.00 91.62 80 LEU A CA 1
ATOM 639 C C . LEU A 1 80 ? -0.382 10.701 4.151 1.00 91.62 80 LEU A C 1
ATOM 641 O O . LEU A 1 80 ? 0.510 11.504 4.436 1.00 91.62 80 LEU A O 1
ATOM 645 N N . ASP A 1 81 ? -1.582 10.758 4.737 1.00 92.69 81 ASP A N 1
ATOM 646 C CA . ASP A 1 81 ? -1.985 11.867 5.629 1.00 92.69 81 ASP A CA 1
ATOM 647 C C . ASP A 1 81 ? -2.219 11.498 7.102 1.00 92.69 81 ASP A C 1
ATOM 649 O O . ASP A 1 81 ? -2.633 12.346 7.897 1.00 92.69 81 ASP A O 1
ATOM 653 N N . GLY A 1 82 ? -1.837 10.285 7.507 1.00 90.06 82 GLY A N 1
ATOM 654 C CA . GLY A 1 82 ? -2.058 9.784 8.854 1.00 90.06 82 GLY A CA 1
ATOM 655 C C . GLY A 1 82 ? -3.431 9.118 8.992 1.00 90.06 82 GLY A C 1
ATOM 656 O O . GLY A 1 82 ? -4.013 8.688 8.001 1.00 90.06 82 GLY A O 1
ATOM 657 N N . PRO A 1 83 ? -3.970 8.997 10.219 1.00 92.12 83 PRO A N 1
ATOM 658 C CA . PRO A 1 83 ? -5.223 8.284 10.434 1.00 92.12 83 PRO A CA 1
ATOM 659 C C . PRO A 1 83 ? -6.430 8.972 9.775 1.00 92.12 83 PRO A C 1
ATOM 661 O O . PRO A 1 83 ? -6.906 10.006 10.255 1.00 92.12 83 PRO A O 1
ATOM 664 N N . GLY A 1 84 ? -6.981 8.361 8.728 1.00 86.94 84 GLY A N 1
ATOM 665 C CA . GLY A 1 84 ? -8.329 8.610 8.241 1.00 86.94 84 GLY A CA 1
ATOM 666 C C . GLY A 1 84 ? -8.482 8.739 6.728 1.00 86.94 84 GLY A C 1
ATOM 667 O O . GLY A 1 84 ? -9.315 8.043 6.157 1.00 86.94 84 GLY A O 1
ATOM 668 N N . ASN A 1 85 ? -7.847 9.719 6.078 1.00 88.75 85 ASN A N 1
ATOM 669 C CA . ASN A 1 85 ? -8.315 10.180 4.762 1.00 88.75 85 ASN A CA 1
ATOM 670 C C . ASN A 1 85 ? -7.590 9.501 3.592 1.00 88.75 85 ASN A C 1
ATOM 672 O O . ASN A 1 85 ? -8.268 9.082 2.651 1.00 88.75 85 ASN A O 1
ATOM 676 N N . VAL A 1 86 ? -6.265 9.349 3.652 1.00 93.56 86 VAL A N 1
ATOM 677 C CA . VAL A 1 86 ? -5.459 8.637 2.651 1.00 93.56 86 VAL A CA 1
ATOM 678 C C . VAL A 1 86 ? -4.945 7.307 3.204 1.00 93.56 86 VAL A C 1
ATOM 680 O O . VAL A 1 86 ? -4.017 7.264 4.003 1.00 93.56 86 VAL A O 1
ATOM 683 N N . LEU A 1 87 ? -5.514 6.213 2.695 1.00 95.50 87 LEU A N 1
ATOM 684 C CA . LEU A 1 87 ? -5.194 4.848 3.125 1.00 95.50 87 LEU A CA 1
ATOM 685 C C . LEU A 1 87 ? -3.878 4.308 2.554 1.00 95.50 87 LEU A C 1
ATOM 687 O O . LEU A 1 87 ? -3.041 3.746 3.260 1.00 95.50 87 LEU A O 1
ATOM 691 N N . ALA A 1 88 ? -3.754 4.412 1.238 1.00 95.75 88 ALA A N 1
ATOM 692 C CA . ALA A 1 88 ? -2.684 3.856 0.430 1.00 95.75 88 ALA A CA 1
ATOM 693 C C . ALA A 1 88 ? -2.765 4.464 -0.974 1.00 95.75 88 ALA A C 1
ATOM 695 O O . ALA A 1 88 ? -3.800 5.025 -1.340 1.00 95.75 88 ALA A O 1
ATOM 696 N N . HIS A 1 89 ? -1.717 4.322 -1.776 1.00 94.75 89 HIS A N 1
ATOM 697 C CA . HIS A 1 89 ? -1.769 4.557 -3.217 1.00 94.75 89 HIS A CA 1
ATOM 698 C C . HIS A 1 89 ? -0.828 3.612 -3.953 1.00 94.75 89 HIS A C 1
ATOM 700 O O . HIS A 1 89 ? 0.205 3.213 -3.419 1.00 94.75 89 HIS A O 1
ATOM 706 N N . ALA A 1 90 ? -1.153 3.330 -5.205 1.00 92.06 90 ALA A N 1
ATOM 707 C CA . ALA A 1 90 ? -0.246 2.722 -6.166 1.00 92.06 90 ALA A CA 1
ATOM 708 C C . ALA A 1 90 ? -0.184 3.537 -7.465 1.00 92.06 90 ALA A C 1
ATOM 710 O O . ALA A 1 90 ? -0.986 4.454 -7.684 1.00 92.06 90 ALA A O 1
ATOM 711 N N . PHE A 1 91 ? 0.798 3.214 -8.304 1.00 83.31 91 PHE A N 1
ATOM 712 C CA . PHE A 1 91 ? 1.030 3.851 -9.598 1.00 83.31 91 PHE A CA 1
ATOM 713 C C . PHE A 1 91 ? 0.945 2.820 -10.729 1.00 83.31 91 PHE A C 1
ATOM 715 O O . PHE A 1 91 ? 1.502 1.726 -10.600 1.00 83.31 91 PHE A O 1
ATOM 722 N N . LEU A 1 92 ? 0.310 3.231 -11.835 1.00 76.56 92 LEU A N 1
ATOM 723 C CA . LEU A 1 92 ? 0.156 2.464 -13.076 1.00 76.56 92 LEU A CA 1
ATOM 724 C C . LEU A 1 92 ? 1.435 1.691 -13.449 1.00 76.56 92 LEU A C 1
ATOM 726 O O . LEU A 1 92 ? 2.518 2.291 -13.428 1.00 76.56 92 LEU A O 1
ATOM 730 N N . PRO A 1 93 ? 1.330 0.414 -13.873 1.00 71.88 93 PRO A N 1
ATOM 731 C CA . PRO A 1 93 ? 2.461 -0.347 -14.380 1.00 71.88 93 PRO A CA 1
ATOM 732 C C . PRO A 1 93 ? 3.182 0.411 -15.494 1.00 71.88 93 PRO A C 1
ATOM 734 O O . PRO A 1 93 ? 2.566 0.908 -16.441 1.00 71.88 93 PRO A O 1
ATOM 737 N N . SER A 1 94 ? 4.502 0.489 -15.375 1.00 68.44 94 SER A N 1
ATOM 738 C CA . SER A 1 94 ? 5.370 1.172 -16.331 1.00 68.44 94 SER A CA 1
ATOM 739 C C . SER A 1 94 ? 6.391 0.183 -16.911 1.00 68.44 94 SER A C 1
ATOM 741 O O . SER A 1 94 ? 6.262 -1.025 -16.732 1.00 68.44 94 SER A O 1
ATOM 743 N N . SER A 1 95 ? 7.426 0.667 -17.601 1.00 63.47 95 SER A N 1
ATOM 744 C CA . SER A 1 95 ? 8.611 -0.152 -17.917 1.00 63.47 95 SER A CA 1
ATOM 745 C C . SER A 1 95 ? 9.574 -0.303 -16.725 1.00 63.47 95 SER A C 1
ATOM 747 O O . SER A 1 95 ? 10.688 -0.806 -16.878 1.00 63.47 95 SER A O 1
ATOM 749 N N . GLU A 1 96 ? 9.148 0.156 -15.549 1.00 77.06 96 GLU A N 1
ATOM 750 C CA . GLU A 1 96 ? 9.810 0.080 -14.253 1.00 77.06 96 GLU A CA 1
ATOM 751 C C . GLU A 1 96 ? 8.832 -0.483 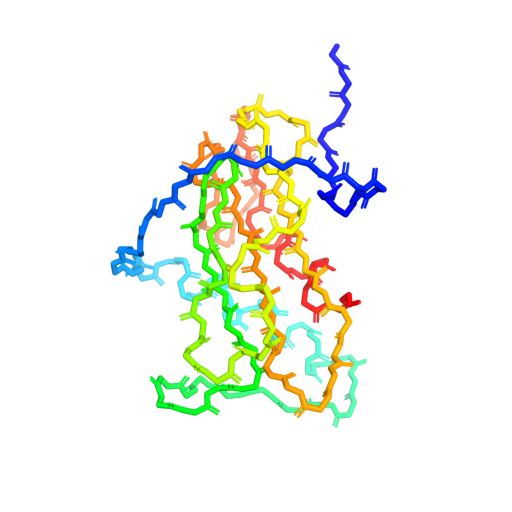-13.210 1.00 77.06 96 GLU A C 1
ATOM 753 O O . GLU A 1 96 ? 7.613 -0.476 -13.406 1.00 77.06 96 GLU A O 1
ATOM 758 N N . VAL A 1 97 ? 9.397 -0.946 -12.095 1.00 84.31 97 VAL A N 1
ATOM 759 C CA . VAL A 1 97 ? 8.706 -1.553 -10.948 1.00 84.31 97 VAL A CA 1
ATOM 760 C C . VAL A 1 97 ? 7.533 -0.684 -10.487 1.00 84.31 97 VAL A C 1
ATOM 762 O O . VAL A 1 97 ? 7.714 0.507 -10.225 1.00 84.31 97 VAL A O 1
ATOM 765 N N . SER A 1 98 ? 6.342 -1.272 -10.356 1.00 89.19 98 SER A N 1
ATOM 766 C CA . SER A 1 98 ? 5.210 -0.590 -9.720 1.00 89.19 98 SER A CA 1
ATOM 767 C C . SER A 1 98 ? 5.380 -0.625 -8.201 1.00 89.19 98 SER A C 1
ATOM 769 O O . SER A 1 98 ? 5.784 -1.643 -7.635 1.00 89.19 98 SER A O 1
ATOM 771 N N . GLU A 1 99 ? 5.062 0.475 -7.520 1.00 90.44 99 GLU A N 1
ATOM 772 C CA . GLU A 1 99 ? 5.083 0.527 -6.058 1.00 90.44 99 GLU A CA 1
ATOM 773 C C . GLU A 1 99 ? 3.704 0.829 -5.472 1.00 90.44 99 GLU A C 1
ATOM 775 O O . GLU A 1 99 ? 3.010 1.754 -5.901 1.00 90.44 99 GLU A O 1
ATOM 780 N N . VAL A 1 100 ? 3.345 0.060 -4.441 1.00 93.31 100 VAL A N 1
ATOM 781 C CA . VAL A 1 100 ? 2.141 0.235 -3.623 1.00 93.31 100 VAL A CA 1
ATOM 782 C C . VAL A 1 100 ? 2.573 0.735 -2.244 1.00 93.31 100 VAL A C 1
ATOM 784 O O . VAL A 1 100 ? 3.244 0.023 -1.494 1.00 93.31 100 VAL A O 1
ATOM 787 N N . HIS A 1 101 ? 2.191 1.956 -1.879 1.00 94.25 101 HIS A N 1
ATOM 788 C CA . HIS A 1 101 ? 2.529 2.576 -0.596 1.00 94.25 101 HIS A CA 1
ATOM 789 C C . HIS A 1 101 ? 1.303 2.614 0.318 1.00 94.25 101 HIS A C 1
ATOM 791 O O . HIS A 1 101 ? 0.283 3.196 -0.036 1.00 94.25 101 HIS A O 1
ATOM 797 N N . VAL A 1 102 ? 1.405 2.025 1.510 1.00 94.56 102 VAL A N 1
ATOM 798 C CA . VAL A 1 102 ? 0.313 1.900 2.494 1.00 94.56 102 VAL A CA 1
ATOM 799 C C . VAL A 1 102 ? 0.626 2.736 3.738 1.00 94.56 102 VAL A C 1
ATOM 801 O O . VAL A 1 102 ? 1.757 2.668 4.232 1.00 94.56 102 VAL A O 1
ATOM 804 N N . ASP A 1 103 ? -0.334 3.501 4.282 1.00 95.12 103 ASP A N 1
ATOM 805 C CA . ASP A 1 103 ? -0.075 4.317 5.479 1.00 95.12 103 ASP A CA 1
ATOM 806 C C . ASP A 1 103 ? 0.024 3.472 6.753 1.00 95.12 103 ASP A C 1
ATOM 808 O O . ASP A 1 103 ? -0.944 2.987 7.329 1.00 95.12 103 ASP A O 1
ATOM 812 N N . ASN A 1 104 ? 1.244 3.348 7.251 1.00 92.38 104 ASN A N 1
ATOM 813 C CA . ASN A 1 104 ? 1.622 2.696 8.496 1.00 92.38 104 ASN A CA 1
ATOM 814 C C . ASN A 1 104 ? 1.172 3.483 9.751 1.00 92.38 104 ASN A C 1
ATOM 816 O O . ASN A 1 104 ? 1.526 3.128 10.877 1.00 92.38 104 ASN A O 1
ATOM 820 N N . ALA A 1 105 ? 0.500 4.628 9.603 1.00 91.00 105 ALA A N 1
ATOM 821 C CA . ALA A 1 105 ? -0.236 5.311 10.669 1.00 91.00 105 ALA A CA 1
ATOM 822 C C . ALA A 1 105 ? -1.662 4.782 10.870 1.00 91.00 105 ALA A C 1
ATOM 824 O O . ALA A 1 105 ? -2.225 5.017 11.939 1.00 91.00 105 ALA A O 1
ATOM 825 N N . GLU A 1 106 ? -2.218 4.057 9.900 1.00 92.62 106 GLU A N 1
ATOM 826 C CA . GLU A 1 106 ? -3.587 3.557 9.976 1.00 92.62 106 GLU A CA 1
ATOM 827 C C . GLU A 1 106 ? -3.750 2.316 10.859 1.00 92.62 106 GLU A C 1
ATOM 829 O O . GLU A 1 106 ? -2.835 1.512 11.065 1.00 92.62 106 GLU A O 1
ATOM 834 N N . LYS A 1 107 ? -4.970 2.143 11.381 1.00 92.19 107 LYS A N 1
ATOM 835 C CA . LYS A 1 107 ? -5.362 0.993 12.208 1.00 92.19 107 LYS A CA 1
ATOM 836 C C . LYS A 1 107 ? -5.733 -0.209 11.337 1.00 92.19 107 LYS A C 1
ATOM 838 O O . LYS A 1 107 ? -6.908 -0.553 11.203 1.00 92.19 107 LYS A O 1
ATOM 843 N N . TRP A 1 108 ? -4.734 -0.842 10.734 1.00 93.00 108 TRP A N 1
ATOM 844 C CA . TRP A 1 108 ? -4.939 -2.001 9.865 1.00 93.00 108 TRP A CA 1
ATOM 845 C C . TRP A 1 108 ? -5.497 -3.219 10.604 1.00 93.00 108 TRP A C 1
ATOM 847 O O . TRP A 1 108 ? -4.882 -3.735 11.536 1.00 93.00 108 TRP A O 1
ATOM 857 N N . HIS A 1 109 ? -6.626 -3.728 10.112 1.00 93.50 109 HIS A N 1
ATOM 858 C CA . HIS A 1 109 ? -7.055 -5.099 10.353 1.00 93.50 109 HIS A CA 1
ATOM 859 C C . HIS A 1 109 ? -6.329 -6.018 9.370 1.00 93.50 109 HIS A C 1
ATOM 861 O O . HIS A 1 109 ? -6.489 -5.881 8.152 1.00 93.50 109 HIS A O 1
ATOM 867 N N . ILE A 1 110 ? -5.510 -6.920 9.913 1.00 90.56 110 ILE A N 1
ATOM 868 C CA . ILE A 1 110 ? -4.579 -7.784 9.167 1.00 90.56 110 ILE A CA 1
ATOM 869 C C . ILE A 1 110 ? -4.965 -9.270 9.211 1.00 90.56 110 ILE A C 1
ATOM 871 O O . ILE A 1 110 ? -4.164 -10.122 8.841 1.00 90.56 110 ILE A O 1
ATOM 875 N N . GLU A 1 111 ? -6.187 -9.578 9.649 1.00 90.25 111 GLU A N 1
ATOM 876 C CA . GLU A 1 111 ? -6.746 -10.931 9.629 1.00 90.25 111 GLU A CA 1
ATOM 877 C C . GLU A 1 111 ? -7.745 -11.097 8.476 1.00 90.25 111 GLU A C 1
ATOM 879 O O . GLU A 1 111 ? -8.396 -10.144 8.041 1.00 90.25 111 GLU A O 1
ATOM 884 N N . LEU A 1 112 ? -7.926 -12.336 8.018 1.00 92.56 112 LEU A N 1
ATOM 885 C CA . LEU A 1 112 ? -8.908 -12.711 6.992 1.00 92.56 112 LEU A CA 1
ATOM 886 C C . LEU A 1 112 ? -10.313 -12.895 7.600 1.00 92.56 112 LEU A C 1
ATOM 888 O O . LEU A 1 112 ? -10.955 -13.932 7.443 1.00 92.56 112 LEU A O 1
ATOM 892 N N . THR A 1 113 ? -10.771 -11.896 8.353 1.00 92.88 113 THR A N 1
ATOM 893 C CA . THR A 1 113 ? -12.050 -11.897 9.081 1.00 92.88 113 THR A CA 1
ATOM 894 C C . THR A 1 113 ? -12.761 -10.553 8.935 1.00 92.88 113 THR A C 1
ATOM 896 O O . THR A 1 113 ? -12.155 -9.565 8.525 1.00 92.88 113 THR A O 1
ATOM 899 N N . ALA A 1 114 ? -14.051 -10.499 9.285 1.00 90.38 114 ALA A N 1
ATOM 900 C CA . ALA A 1 114 ? -14.806 -9.249 9.298 1.00 90.38 114 ALA A CA 1
ATOM 901 C C . ALA A 1 114 ? -14.132 -8.192 10.194 1.00 90.38 114 ALA A C 1
ATOM 903 O O . ALA A 1 114 ? -13.715 -8.490 11.315 1.00 90.38 114 ALA A O 1
ATOM 904 N N . ASN A 1 115 ? -14.050 -6.957 9.694 1.00 91.31 115 ASN A N 1
ATOM 905 C CA . ASN A 1 115 ? -13.356 -5.863 10.36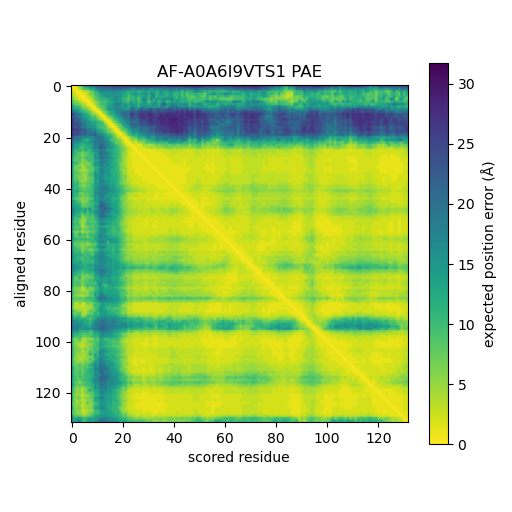7 1.00 91.31 115 ASN A CA 1
ATOM 906 C C . ASN A 1 115 ? -13.967 -5.525 11.741 1.00 91.31 115 ASN A C 1
ATOM 908 O O . ASN A 1 115 ? -15.169 -5.253 11.817 1.00 91.31 115 ASN A O 1
ATOM 912 N N . PRO A 1 116 ? -13.150 -5.430 12.805 1.00 92.25 116 PRO A N 1
ATOM 913 C CA . PRO A 1 116 ? -13.536 -4.757 14.039 1.00 92.25 116 PRO A CA 1
ATOM 914 C C . PRO A 1 116 ? -13.880 -3.278 13.808 1.00 92.25 116 PRO A C 1
ATOM 916 O O . PRO A 1 116 ? -13.349 -2.632 12.898 1.00 92.25 116 PRO A O 1
ATOM 919 N N . ASN A 1 117 ? -14.704 -2.709 14.691 1.00 90.50 117 ASN A N 1
ATOM 920 C CA . ASN A 1 117 ? -14.936 -1.262 14.736 1.00 90.50 117 ASN A CA 1
ATOM 921 C C . ASN A 1 117 ? -13.607 -0.494 14.869 1.00 90.50 117 ASN A C 1
ATOM 923 O O . ASN A 1 117 ? -12.657 -0.980 15.482 1.00 90.50 117 ASN A O 1
ATOM 927 N N . ASP A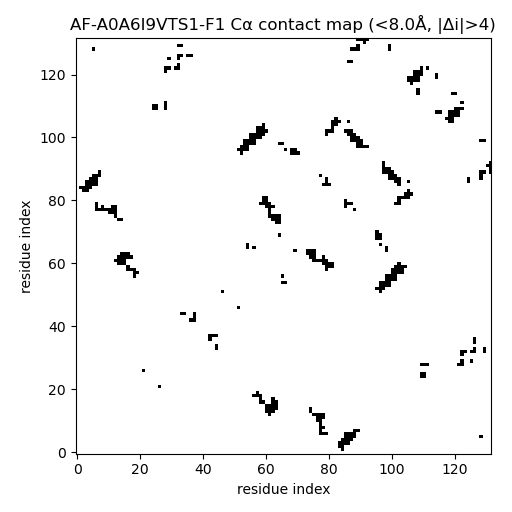 1 118 ? -13.554 0.713 14.303 1.00 88.44 118 ASP A N 1
ATOM 928 C CA . ASP A 1 118 ? -12.388 1.611 14.315 1.00 88.44 118 ASP A CA 1
ATOM 929 C C . ASP A 1 118 ? -11.092 1.023 13.712 1.00 88.44 118 ASP A C 1
ATOM 931 O O . ASP A 1 118 ? -9.994 1.487 14.031 1.00 88.44 118 ASP A O 1
ATOM 935 N N . THR A 1 119 ? -11.209 0.032 12.819 1.00 91.62 119 THR A N 1
ATOM 936 C CA . THR A 1 119 ? -10.098 -0.542 12.036 1.00 91.62 119 THR A CA 1
ATOM 937 C C . THR A 1 119 ? -10.384 -0.505 10.534 1.00 91.62 119 THR A C 1
ATOM 939 O O . THR A 1 119 ? -11.538 -0.392 10.113 1.00 91.62 119 THR A O 1
ATOM 942 N N . ILE A 1 120 ? -9.339 -0.629 9.711 1.00 93.56 120 ILE A N 1
ATOM 943 C CA . ILE A 1 120 ? -9.400 -0.504 8.247 1.00 93.56 120 ILE A CA 1
ATOM 944 C C . ILE A 1 120 ? -8.937 -1.807 7.593 1.00 93.56 120 ILE A C 1
ATOM 946 O O . ILE A 1 120 ? -7.932 -2.385 7.999 1.00 93.56 120 ILE A O 1
ATOM 950 N N . HIS A 1 121 ? -9.704 -2.328 6.633 1.00 94.38 121 HIS A N 1
ATOM 951 C CA . HIS A 1 121 ? -9.490 -3.677 6.107 1.00 94.38 121 HIS A CA 1
ATOM 952 C C . HIS A 1 121 ? -8.321 -3.691 5.116 1.00 94.38 121 HIS A C 1
ATOM 954 O O . HIS A 1 121 ? -8.455 -3.209 3.985 1.00 94.38 121 HIS A O 1
ATOM 960 N N . LEU A 1 122 ? -7.173 -4.242 5.529 1.00 94.31 122 LEU A N 1
ATOM 961 C CA . LEU A 1 122 ? -5.975 -4.224 4.686 1.00 94.31 122 LEU A CA 1
ATOM 962 C C . LEU A 1 122 ? -6.186 -5.007 3.384 1.00 94.31 122 LEU A C 1
ATOM 964 O O . LEU A 1 122 ? -5.787 -4.522 2.333 1.00 94.31 122 LEU A O 1
ATOM 968 N N . LEU A 1 123 ? -6.879 -6.153 3.438 1.00 95.88 123 LEU A N 1
ATOM 969 C CA . LEU A 1 123 ? -7.233 -6.945 2.254 1.00 95.88 123 LEU A CA 1
ATOM 970 C C . LEU A 1 123 ? -7.963 -6.093 1.208 1.00 95.88 123 LEU A C 1
ATOM 972 O O . LEU A 1 123 ? -7.502 -5.990 0.081 1.00 95.88 123 LEU A O 1
ATOM 976 N N . HIS A 1 124 ? -9.043 -5.410 1.601 1.00 94.94 124 HIS A N 1
ATOM 977 C CA . HIS A 1 124 ? -9.814 -4.550 0.696 1.00 94.94 124 HIS A CA 1
ATOM 978 C C . HIS A 1 124 ? -8.954 -3.434 0.082 1.00 94.94 124 HIS A C 1
ATOM 980 O O . HIS A 1 124 ? -9.086 -3.129 -1.100 1.00 94.94 124 HIS A O 1
ATOM 986 N N . THR A 1 125 ? -8.059 -2.838 0.876 1.00 95.69 125 THR A N 1
ATOM 987 C CA . THR A 1 125 ? -7.167 -1.768 0.403 1.00 95.69 125 THR A CA 1
ATOM 988 C C . THR A 1 125 ? -6.134 -2.303 -0.587 1.00 95.69 125 THR A C 1
ATOM 990 O O . THR A 1 125 ? -5.973 -1.728 -1.657 1.00 95.69 125 THR A O 1
ATOM 993 N N . LEU A 1 126 ? -5.477 -3.428 -0.284 1.00 95.62 126 LEU A N 1
ATOM 994 C CA . LEU A 1 126 ? -4.504 -4.040 -1.191 1.00 95.62 126 LEU A CA 1
ATOM 995 C C . LEU A 1 126 ? -5.163 -4.543 -2.478 1.00 95.62 126 LEU A C 1
ATOM 997 O O . LEU A 1 126 ? -4.658 -4.242 -3.552 1.00 95.62 126 LEU A O 1
ATOM 1001 N N . THR A 1 127 ? -6.312 -5.221 -2.402 1.00 95.38 127 THR A N 1
ATOM 1002 C CA . THR A 1 127 ? -7.067 -5.639 -3.595 1.00 95.38 127 THR A CA 1
ATOM 1003 C C . THR A 1 127 ? -7.421 -4.440 -4.481 1.00 95.38 127 THR A C 1
ATOM 1005 O O . THR A 1 127 ? -7.348 -4.563 -5.696 1.00 95.38 127 THR A O 1
ATOM 1008 N N . HIS A 1 128 ? -7.744 -3.272 -3.915 1.00 94.44 128 HIS A N 1
ATOM 1009 C CA . HIS A 1 128 ? -8.018 -2.060 -4.699 1.00 94.44 128 HIS A CA 1
ATOM 1010 C C . HIS A 1 128 ? -6.755 -1.420 -5.308 1.00 94.44 128 HIS A C 1
ATOM 1012 O O . HIS A 1 128 ? -6.793 -1.006 -6.467 1.00 94.44 128 HIS A O 1
ATOM 1018 N N . GLU A 1 129 ? -5.650 -1.312 -4.561 1.00 94.06 129 GLU A N 1
ATOM 1019 C CA . GLU A 1 129 ? -4.426 -0.653 -5.055 1.00 94.06 129 GLU A CA 1
ATOM 1020 C C . GLU A 1 129 ? -3.590 -1.538 -6.006 1.00 94.06 129 GLU A C 1
ATOM 1022 O O . GLU A 1 129 ? -2.917 -1.002 -6.878 1.00 94.06 129 GLU A O 1
ATOM 1027 N N . ILE A 1 130 ? -3.661 -2.875 -5.912 1.00 90.12 130 ILE A N 1
ATOM 1028 C CA . ILE A 1 130 ? -2.925 -3.818 -6.792 1.00 90.12 130 ILE A CA 1
ATOM 1029 C C . ILE A 1 130 ? -3.316 -3.694 -8.283 1.00 90.12 130 ILE A C 1
ATOM 1031 O O . ILE A 1 130 ? -2.565 -4.127 -9.154 1.00 90.12 130 ILE A O 1
ATOM 1035 N N . THR A 1 131 ? -4.459 -3.076 -8.598 1.00 78.81 131 THR A N 1
ATOM 1036 C CA . THR A 1 131 ? -4.941 -2.838 -9.975 1.00 78.81 131 THR A CA 1
ATOM 1037 C C . THR A 1 131 ? -5.031 -1.354 -10.341 1.00 78.81 131 THR A C 1
ATOM 1039 O O . THR A 1 131 ? -5.973 -0.935 -11.020 1.00 78.81 131 THR A O 1
ATOM 1042 N N . ARG A 1 132 ? -4.096 -0.539 -9.847 1.00 74.56 132 ARG A N 1
ATOM 1043 C CA . ARG A 1 132 ? -3.944 0.872 -10.235 1.00 74.56 132 ARG A CA 1
ATOM 1044 C C . ARG A 1 132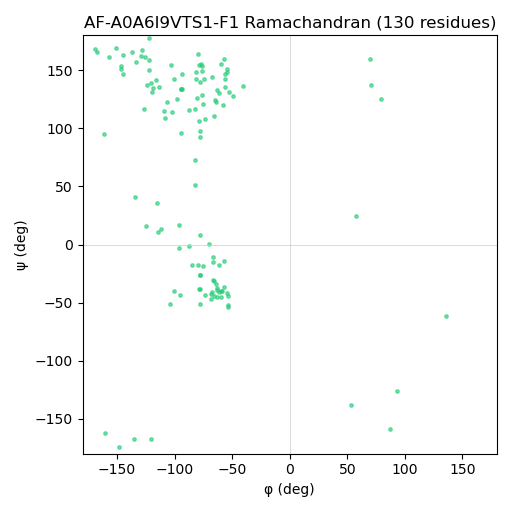 ? -2.809 1.103 -11.207 1.00 74.56 132 ARG A C 1
ATOM 1046 O O . ARG A 1 132 ? -2.885 2.171 -11.849 1.00 74.56 132 ARG A O 1
#

InterPro domains:
  IPR001818 Peptidase M10, metallopeptidase [PF00413] (22-130)
  IPR024079 Metallopeptidase, catalytic domain superfamily [G3DSA:3.40.390.10] (1-131)

Mean predicted aligned error: 6.89 Å

Solvent-accessible surface area (backbone atoms only — not comparable to full-atom values): 7996 Å² total; per-residue (Å²): 133,83,77,60,40,74,23,77,61,93,74,65,70,74,83,48,84,75,85,76,87,82,56,71,50,51,54,55,34,51,50,51,29,47,51,58,48,34,77,73,52,96,53,85,85,80,93,57,94,86,76,49,64,65,50,76,44,64,40,47,45,19,30,50,63,84,62,89,82,62,80,80,72,54,62,37,53,51,46,31,72,43,76,58,54,22,50,30,35,39,49,56,81,60,104,52,68,22,47,36,42,32,32,67,58,45,54,66,37,54,64,104,59,87,72,60,86,94,46,42,56,43,43,64,52,47,45,58,38,78,77,66

Secondary structure (DSSP, 8-state):
-PPPB----SS----B----PPPHHHHHHHHHHHHHHHTTSS------SSS-SEEEEEE-SSBB---TT--S--B-SSPP-SSSSB-EEE----SS-EEEEEETTS-EE-SSSPPPTT-EEHHHHHHHHTT-

Radius of gyration: 14.39 Å; Cα contacts (8 Å, |Δi|>4): 229; chains: 1; bounding box: 33×34×33 Å

Organism: NCBI:txid144034